Protein AF-A0A176Z6S1-F1 (afdb_monomer_lite)

Sequence (69 aa):
MDEEFCRERLRTVRELAETADPLIKKRLMDLARHYERRIAIGAREREAPGSEPRGSQGQLLVSTSKPRP

Radius of gyration: 25.55 Å; chains: 1; bounding box: 23×28×88 Å

Structure (mmCIF, N/CA/C/O backbone):
data_AF-A0A176Z6S1-F1
#
_entry.id   AF-A0A176Z6S1-F1
#
loop_
_atom_site.group_PDB
_atom_site.id
_atom_site.type_symbol
_atom_site.label_atom_id
_atom_site.label_alt_id
_atom_site.label_comp_id
_atom_site.label_asym_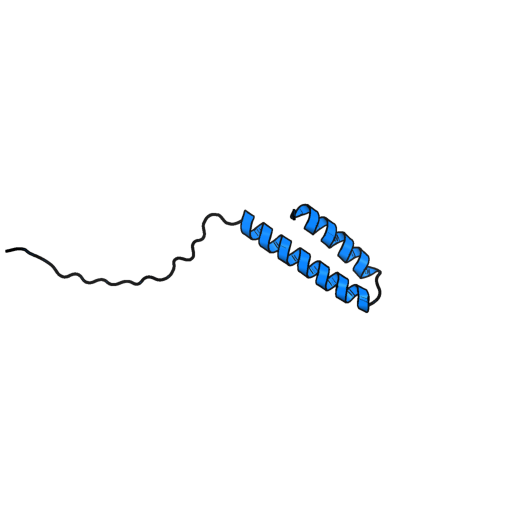id
_atom_site.label_entity_id
_atom_site.label_seq_id
_atom_site.pdbx_PDB_ins_code
_atom_site.Cartn_x
_atom_site.Cartn_y
_atom_site.Cartn_z
_atom_site.occupancy
_atom_site.B_iso_or_equiv
_atom_site.auth_seq_id
_atom_site.auth_comp_id
_atom_site.auth_asym_id
_atom_site.auth_atom_id
_atom_site.pdbx_PDB_model_num
ATOM 1 N N . MET A 1 1 ? 7.833 6.093 -13.029 1.00 61.56 1 MET A N 1
ATOM 2 C CA . MET A 1 1 ? 7.878 5.644 -11.623 1.00 61.56 1 MET A CA 1
ATOM 3 C C . MET A 1 1 ? 8.640 4.355 -11.623 1.00 61.56 1 MET A C 1
ATOM 5 O O . MET A 1 1 ? 8.174 3.400 -12.237 1.00 61.56 1 MET A O 1
ATOM 9 N N . ASP A 1 2 ? 9.803 4.385 -11.000 1.00 79.94 2 ASP A N 1
ATOM 10 C CA . ASP A 1 2 ? 10.743 3.280 -10.958 1.00 79.94 2 ASP A CA 1
ATOM 11 C C . ASP A 1 2 ? 10.146 2.087 -10.213 1.00 79.94 2 ASP A C 1
ATOM 13 O O . ASP A 1 2 ? 9.422 2.231 -9.222 1.00 79.94 2 ASP A O 1
ATOM 17 N N . GLU A 1 3 ? 10.424 0.885 -10.707 1.00 81.06 3 GLU A N 1
ATOM 18 C CA . GLU A 1 3 ? 9.968 -0.352 -10.068 1.00 81.06 3 GLU A CA 1
ATOM 19 C C . GLU A 1 3 ? 10.539 -0.494 -8.655 1.00 81.06 3 GLU A C 1
ATOM 21 O O . GLU A 1 3 ? 9.864 -1.012 -7.767 1.00 81.06 3 GLU A O 1
ATOM 26 N N . GLU A 1 4 ? 11.751 0.018 -8.435 1.00 84.56 4 GLU A N 1
ATOM 27 C CA . GLU A 1 4 ? 12.406 0.050 -7.129 1.00 84.56 4 GLU A CA 1
ATOM 28 C C . GLU A 1 4 ? 11.631 0.929 -6.140 1.00 84.56 4 GLU A C 1
ATOM 30 O O . GLU A 1 4 ? 11.262 0.467 -5.060 1.00 84.56 4 GLU A O 1
ATOM 35 N N . PHE A 1 5 ? 11.232 2.128 -6.576 1.00 85.88 5 PHE A N 1
ATOM 36 C CA . PHE A 1 5 ? 10.349 3.007 -5.811 1.00 85.88 5 PHE A CA 1
ATOM 37 C C . PHE A 1 5 ? 9.000 2.341 -5.504 1.00 85.88 5 PHE A C 1
ATOM 39 O O . PHE A 1 5 ? 8.496 2.422 -4.384 1.00 85.88 5 PHE A O 1
ATOM 46 N N . CYS A 1 6 ? 8.407 1.632 -6.473 1.00 87.12 6 CYS A N 1
ATOM 47 C CA . CYS A 1 6 ? 7.146 0.921 -6.250 1.00 87.12 6 CYS A CA 1
ATOM 48 C C . CYS A 1 6 ? 7.293 -0.222 -5.231 1.00 87.12 6 CYS A C 1
ATOM 50 O O . CYS A 1 6 ? 6.381 -0.433 -4.433 1.00 87.12 6 CYS A O 1
ATOM 52 N N . ARG A 1 7 ? 8.416 -0.953 -5.239 1.00 87.81 7 ARG A N 1
ATOM 53 C CA . ARG A 1 7 ? 8.688 -2.052 -4.296 1.00 87.81 7 ARG A CA 1
ATOM 54 C C . ARG A 1 7 ? 8.916 -1.544 -2.879 1.00 87.81 7 ARG A C 1
ATOM 56 O O . ARG A 1 7 ? 8.337 -2.097 -1.946 1.00 87.81 7 ARG A O 1
ATOM 63 N N . GLU A 1 8 ? 9.708 -0.486 -2.722 1.00 91.75 8 GLU A N 1
ATOM 64 C CA . GLU A 1 8 ? 9.924 0.147 -1.420 1.00 91.75 8 GLU A CA 1
ATOM 65 C C . GLU A 1 8 ? 8.594 0.646 -0.849 1.00 91.75 8 GLU A C 1
ATOM 67 O O . GLU A 1 8 ? 8.211 0.293 0.269 1.00 91.75 8 GLU A O 1
ATOM 72 N N . ARG A 1 9 ? 7.815 1.365 -1.669 1.00 90.62 9 ARG A N 1
ATOM 73 C CA . ARG A 1 9 ? 6.519 1.894 -1.247 1.00 90.62 9 ARG A CA 1
ATOM 74 C C . ARG A 1 9 ? 5.524 0.791 -0.900 1.00 90.62 9 ARG A C 1
ATOM 76 O O . ARG A 1 9 ? 4.795 0.924 0.080 1.00 90.62 9 ARG A O 1
ATOM 83 N N . LEU A 1 10 ? 5.511 -0.303 -1.661 1.00 90.94 10 LEU A N 1
ATOM 84 C CA . LEU A 1 10 ? 4.680 -1.474 -1.385 1.00 90.94 10 LEU A CA 1
ATOM 85 C C . LEU A 1 10 ? 4.990 -2.076 -0.009 1.00 90.94 10 LEU A C 1
ATOM 87 O O . LEU A 1 10 ? 4.062 -2.402 0.733 1.00 90.94 10 LEU A O 1
ATOM 91 N N . ARG A 1 11 ? 6.276 -2.205 0.337 1.00 91.25 11 ARG A N 1
ATOM 92 C CA . ARG A 1 11 ? 6.712 -2.735 1.632 1.00 91.25 11 ARG A CA 1
ATOM 93 C C . ARG A 1 11 ? 6.228 -1.849 2.780 1.00 91.25 11 ARG A C 1
ATOM 95 O O . ARG A 1 11 ? 5.515 -2.339 3.650 1.00 91.25 11 ARG A O 1
ATOM 102 N N . THR A 1 12 ? 6.488 -0.545 2.705 1.00 92.69 12 THR A N 1
ATOM 103 C CA . THR A 1 12 ? 6.046 0.415 3.729 1.00 92.69 12 THR A CA 1
ATOM 104 C C . THR A 1 12 ? 4.525 0.423 3.898 1.00 92.69 12 THR A C 1
ATOM 106 O O . THR A 1 12 ? 4.017 0.463 5.014 1.00 92.69 12 THR A O 1
ATOM 109 N N . VAL A 1 13 ? 3.771 0.368 2.794 1.00 92.50 13 VAL A N 1
ATOM 110 C CA . VAL A 1 13 ? 2.300 0.345 2.831 1.00 92.50 13 VAL A CA 1
ATOM 111 C C . VAL A 1 13 ? 1.773 -0.937 3.482 1.00 92.50 13 VAL A C 1
ATOM 113 O O . VAL A 1 13 ? 0.782 -0.873 4.208 1.00 92.50 13 VAL A O 1
ATOM 116 N N . ARG A 1 14 ? 2.426 -2.087 3.265 1.00 89.81 14 ARG A N 1
ATOM 117 C CA . ARG A 1 14 ? 2.071 -3.345 3.939 1.00 89.81 14 ARG A CA 1
ATOM 118 C C . ARG A 1 14 ? 2.346 -3.280 5.441 1.00 89.81 14 ARG A C 1
ATOM 120 O O . ARG A 1 14 ? 1.448 -3.612 6.204 1.00 89.81 14 ARG A O 1
ATOM 127 N N . GLU A 1 15 ? 3.510 -2.783 5.853 1.00 92.94 15 GLU A N 1
ATOM 128 C CA . GLU A 1 15 ? 3.859 -2.615 7.275 1.00 92.94 15 GLU A CA 1
ATOM 129 C C . GLU A 1 15 ? 2.878 -1.667 7.992 1.00 92.94 15 GLU A C 1
ATOM 131 O O . GLU A 1 15 ? 2.402 -1.946 9.094 1.00 92.94 15 GLU A O 1
ATOM 136 N N . LEU A 1 16 ? 2.474 -0.578 7.328 1.00 92.38 16 LEU A N 1
ATOM 137 C CA . LEU A 1 16 ? 1.427 0.318 7.832 1.00 92.38 16 LEU A CA 1
ATOM 138 C C . LEU A 1 16 ? 0.065 -0.384 7.924 1.00 92.38 16 LEU A C 1
ATOM 140 O O . LEU A 1 16 ? -0.671 -0.183 8.884 1.00 92.38 16 LEU A O 1
ATOM 144 N N . ALA A 1 17 ? -0.284 -1.225 6.949 1.00 92.06 17 ALA A N 1
ATOM 145 C CA . ALA A 1 17 ? -1.561 -1.938 6.934 1.00 92.06 17 ALA A CA 1
ATOM 146 C C . ALA A 1 17 ? -1.686 -2.985 8.053 1.00 92.06 17 ALA A C 1
ATOM 148 O O . ALA A 1 17 ? -2.805 -3.347 8.420 1.00 92.06 17 ALA A O 1
ATOM 149 N N . GLU A 1 18 ? -0.572 -3.489 8.587 1.00 89.44 18 GLU A N 1
ATOM 150 C CA . GLU A 1 18 ? -0.581 -4.434 9.708 1.00 89.44 18 GLU A CA 1
ATOM 151 C C . GLU A 1 18 ? -0.957 -3.771 11.034 1.00 89.44 18 GLU A C 1
ATOM 153 O O . GLU A 1 18 ? -1.636 -4.395 11.847 1.00 89.44 18 GLU A O 1
ATOM 158 N N . THR A 1 19 ? -0.577 -2.506 11.220 1.00 91.00 19 THR A N 1
ATOM 159 C CA . THR A 1 19 ? -0.828 -1.744 12.457 1.00 91.00 19 THR A CA 1
ATOM 160 C C . THR A 1 19 ? -2.030 -0.802 12.369 1.00 91.00 19 THR A C 1
ATOM 162 O O . THR A 1 19 ? -2.498 -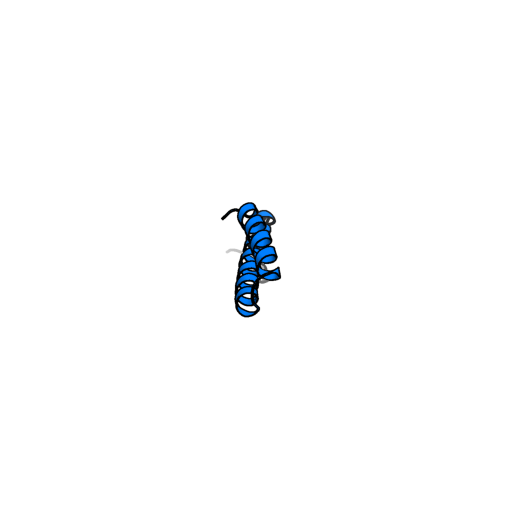0.307 13.392 1.00 91.00 19 THR A O 1
ATOM 165 N N . ALA A 1 20 ? -2.552 -0.561 11.165 1.00 91.75 20 ALA A N 1
ATOM 166 C CA . ALA A 1 20 ? -3.654 0.363 10.934 1.00 91.75 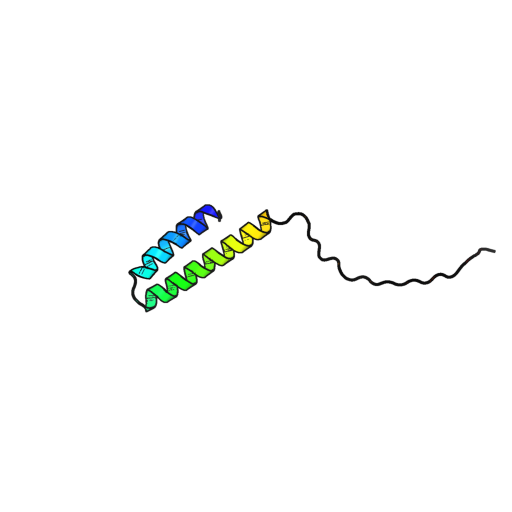20 ALA A CA 1
ATOM 167 C C . ALA A 1 20 ? -5.043 -0.222 11.242 1.00 91.75 20 ALA A C 1
ATOM 169 O O . ALA A 1 20 ? -5.293 -1.425 11.124 1.00 91.75 20 ALA A O 1
ATOM 170 N N . ASP A 1 21 ? -5.989 0.678 11.520 1.00 92.50 21 ASP A N 1
ATOM 171 C CA . ASP A 1 21 ? -7.407 0.363 11.684 1.00 92.50 21 ASP A CA 1
ATOM 172 C C . ASP A 1 21 ? -7.991 -0.405 10.489 1.00 92.50 21 ASP A C 1
ATOM 174 O O . ASP A 1 21 ? -7.584 -0.171 9.348 1.00 92.50 21 ASP A O 1
ATOM 178 N N . PRO A 1 22 ? -9.037 -1.232 10.677 1.00 90.94 22 PRO A N 1
ATOM 179 C CA . PRO A 1 22 ? -9.628 -2.039 9.605 1.00 90.94 22 PRO A CA 1
ATOM 180 C C . PRO A 1 22 ? -10.047 -1.243 8.358 1.00 90.94 22 PRO A C 1
ATOM 182 O O . PRO A 1 22 ? -9.950 -1.742 7.233 1.00 90.94 22 PRO A O 1
ATOM 185 N N . LEU A 1 23 ? -10.505 0.002 8.536 1.00 91.06 23 LEU A N 1
ATOM 186 C CA . LEU A 1 23 ? -10.871 0.895 7.433 1.00 91.06 23 LEU A CA 1
ATOM 187 C C . LEU A 1 23 ? -9.639 1.370 6.650 1.00 91.06 23 LEU A C 1
ATOM 189 O O . LEU A 1 23 ? -9.644 1.374 5.417 1.00 91.06 23 LEU A O 1
ATOM 193 N N . ILE A 1 24 ? -8.586 1.760 7.365 1.00 90.62 24 ILE A N 1
ATOM 194 C CA . ILE A 1 24 ? -7.336 2.252 6.782 1.00 90.62 24 ILE A CA 1
ATOM 195 C C . ILE A 1 24 ? -6.558 1.096 6.154 1.00 90.62 24 ILE A C 1
ATOM 197 O O . ILE A 1 24 ? -6.088 1.224 5.027 1.00 90.62 24 ILE A O 1
ATOM 201 N N . LYS A 1 25 ? -6.537 -0.070 6.801 1.00 92.31 25 LYS A N 1
ATOM 202 C CA . LYS A 1 25 ? -5.980 -1.320 6.283 1.00 92.31 25 LYS A CA 1
ATOM 203 C C . LYS A 1 25 ? -6.550 -1.679 4.917 1.00 92.31 25 LYS A C 1
ATOM 205 O O . LYS A 1 25 ? -5.777 -1.953 4.008 1.00 92.31 25 LYS A O 1
ATOM 210 N N . LYS A 1 26 ? -7.876 -1.612 4.724 1.00 91.75 26 LYS A N 1
ATOM 211 C CA . LYS A 1 26 ? -8.491 -1.851 3.402 1.00 91.75 26 LYS A CA 1
ATOM 212 C C . LYS A 1 26 ? -7.934 -0.902 2.338 1.00 91.75 26 LYS A C 1
ATOM 214 O O . LYS A 1 26 ? -7.488 -1.359 1.291 1.00 91.75 26 LYS A O 1
ATOM 219 N N . ARG A 1 27 ? -7.881 0.399 2.637 1.00 93.81 27 ARG A N 1
ATOM 220 C CA . ARG A 1 27 ? -7.348 1.414 1.712 1.00 93.81 27 ARG A CA 1
ATOM 221 C C . ARG A 1 27 ? -5.863 1.204 1.404 1.00 93.81 27 ARG A C 1
ATOM 223 O O . ARG A 1 27 ? -5.456 1.329 0.253 1.00 93.81 27 ARG A O 1
ATOM 230 N N . LEU A 1 28 ? -5.061 0.857 2.410 1.00 92.44 28 LEU A N 1
ATOM 231 C CA . LEU A 1 28 ? -3.638 0.557 2.246 1.00 92.44 28 LEU A CA 1
ATOM 232 C C . LEU A 1 28 ? -3.421 -0.725 1.432 1.00 92.44 28 LEU A C 1
ATOM 234 O O . LEU A 1 28 ? -2.553 -0.756 0.566 1.00 92.44 28 LEU A O 1
ATOM 238 N N . MET A 1 29 ? -4.238 -1.759 1.630 1.00 90.19 29 MET A N 1
ATOM 239 C CA . MET A 1 29 ? -4.173 -2.985 0.829 1.00 90.19 29 MET A CA 1
ATOM 240 C C . MET A 1 29 ? -4.568 -2.751 -0.635 1.00 90.19 29 MET A C 1
ATOM 242 O O . MET A 1 29 ? -3.932 -3.305 -1.533 1.00 90.19 29 MET A O 1
ATOM 246 N N . ASP A 1 30 ? -5.566 -1.907 -0.905 1.00 93.12 30 ASP A N 1
ATOM 247 C CA . ASP A 1 30 ? -5.901 -1.505 -2.278 1.00 93.12 30 ASP A CA 1
ATOM 248 C C . ASP A 1 30 ? -4.760 -0.717 -2.933 1.00 93.12 30 ASP A C 1
ATOM 250 O O . ASP A 1 30 ? -4.425 -0.945 -4.101 1.00 93.12 30 ASP A O 1
ATOM 254 N N . LEU A 1 31 ? -4.108 0.160 -2.168 1.00 92.19 31 LEU A N 1
ATOM 255 C CA . LEU A 1 31 ? -2.935 0.894 -2.629 1.00 92.19 31 LEU A CA 1
ATOM 256 C C . LEU A 1 31 ? -1.746 -0.047 -2.901 1.00 92.19 31 LEU A C 1
ATOM 258 O O . LEU A 1 31 ? -1.084 0.081 -3.931 1.00 92.19 31 LEU A O 1
ATOM 262 N N . ALA A 1 32 ? -1.517 -1.044 -2.044 1.00 91.25 32 ALA A N 1
ATOM 263 C CA . ALA A 1 32 ? -0.518 -2.090 -2.252 1.00 91.25 32 ALA A CA 1
ATOM 264 C C . ALA A 1 32 ? -0.774 -2.864 -3.558 1.00 91.25 32 ALA A C 1
ATOM 266 O O . ALA A 1 32 ? 0.117 -2.972 -4.400 1.00 91.25 32 ALA A O 1
ATOM 267 N N . ARG A 1 33 ? -2.018 -3.296 -3.797 1.00 91.50 33 ARG A N 1
ATOM 268 C CA . ARG A 1 33 ? -2.420 -3.957 -5.053 1.00 91.50 33 ARG A CA 1
ATOM 269 C C . ARG A 1 33 ? -2.209 -3.082 -6.286 1.00 91.50 33 ARG A C 1
ATOM 271 O O . ARG A 1 33 ? -1.944 -3.585 -7.380 1.00 91.50 33 ARG A O 1
ATOM 278 N N . HIS A 1 34 ? -2.362 -1.767 -6.150 1.00 90.56 34 HIS A N 1
ATOM 279 C CA . HIS A 1 34 ? -2.058 -0.840 -7.234 1.00 90.56 34 HIS A CA 1
ATOM 280 C C . HIS A 1 34 ? -0.559 -0.846 -7.573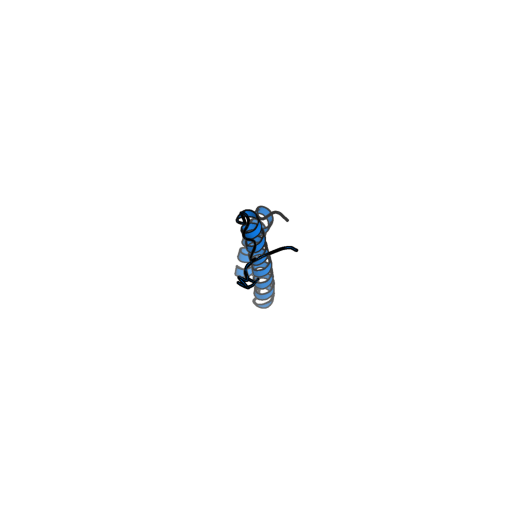 1.00 90.56 34 HIS A C 1
ATOM 282 O O . HIS A 1 34 ? -0.213 -0.981 -8.747 1.00 90.56 34 HIS A O 1
ATOM 288 N N . TYR A 1 35 ? 0.322 -0.782 -6.570 1.00 89.56 35 TYR A N 1
ATOM 289 C CA . TYR A 1 35 ? 1.770 -0.872 -6.784 1.00 89.56 35 TYR A CA 1
ATOM 290 C C . TYR A 1 35 ? 2.203 -2.235 -7.341 1.00 89.56 35 TYR A C 1
ATOM 292 O O . TYR A 1 35 ? 2.997 -2.267 -8.279 1.00 89.56 35 TYR A O 1
ATOM 300 N N . GLU A 1 36 ? 1.635 -3.344 -6.858 1.00 87.56 36 GLU A N 1
ATOM 301 C CA . GLU A 1 36 ? 1.908 -4.694 -7.384 1.00 87.56 36 GLU A CA 1
ATOM 302 C C . GLU A 1 36 ? 1.600 -4.804 -8.881 1.00 87.56 36 GLU A C 1
ATOM 304 O O . GLU A 1 36 ? 2.435 -5.277 -9.653 1.00 87.56 36 GLU A O 1
ATOM 309 N N . ARG A 1 37 ? 0.438 -4.304 -9.325 1.00 88.19 37 ARG A N 1
ATOM 310 C CA . ARG A 1 37 ? 0.081 -4.297 -10.754 1.00 88.19 37 ARG A CA 1
ATOM 311 C C . ARG A 1 37 ? 1.053 -3.478 -11.590 1.00 88.19 37 ARG A C 1
ATOM 313 O O . ARG A 1 37 ? 1.398 -3.890 -12.691 1.00 88.19 37 ARG A O 1
ATOM 320 N N . ARG A 1 38 ? 1.505 -2.333 -11.079 1.00 86.06 38 ARG A N 1
ATOM 321 C CA . ARG A 1 38 ? 2.473 -1.493 -11.790 1.00 86.06 38 ARG A CA 1
ATOM 322 C C . ARG A 1 38 ? 3.834 -2.164 -11.927 1.00 86.06 38 ARG A C 1
ATOM 324 O O . ARG A 1 38 ? 4.404 -2.112 -13.010 1.00 86.06 38 ARG A O 1
ATOM 331 N N . ILE A 1 39 ? 4.315 -2.814 -10.868 1.00 86.81 39 ILE A N 1
ATOM 332 C CA . ILE A 1 39 ? 5.558 -3.597 -10.907 1.00 86.81 39 ILE A CA 1
ATOM 333 C C . ILE A 1 39 ? 5.420 -4.735 -11.923 1.00 86.81 39 ILE A C 1
ATOM 335 O O . ILE A 1 39 ? 6.316 -4.937 -12.731 1.00 86.81 39 ILE A O 1
ATOM 339 N N . ALA A 1 40 ? 4.284 -5.437 -11.936 1.00 86.00 40 ALA A N 1
ATOM 340 C CA . ALA A 1 40 ? 4.038 -6.517 -12.889 1.00 86.00 40 ALA A CA 1
ATOM 341 C C . ALA A 1 40 ? 3.989 -6.034 -14.350 1.00 86.00 40 ALA A C 1
ATOM 343 O O . ALA A 1 40 ? 4.463 -6.734 -15.239 1.00 86.00 40 ALA A O 1
ATOM 344 N N . ILE A 1 41 ? 3.433 -4.847 -14.615 1.00 84.38 41 ILE A N 1
ATOM 345 C CA . ILE A 1 41 ? 3.421 -4.254 -15.961 1.00 84.38 41 ILE A CA 1
ATOM 346 C C . ILE A 1 41 ? 4.840 -3.858 -16.385 1.00 84.38 41 ILE A C 1
ATOM 348 O O . ILE A 1 41 ? 5.267 -4.265 -17.460 1.00 84.38 41 ILE A O 1
ATOM 352 N N . GLY A 1 42 ? 5.594 -3.163 -15.526 1.00 80.06 42 GLY A N 1
ATOM 353 C CA . GLY A 1 42 ? 6.980 -2.776 -15.826 1.00 80.06 42 GLY A CA 1
ATOM 354 C C . GLY A 1 42 ? 7.914 -3.978 -16.019 1.00 80.06 42 GLY A C 1
ATOM 355 O O . GLY A 1 42 ? 8.748 -3.980 -16.922 1.00 80.06 42 GLY A O 1
ATOM 356 N N . ALA A 1 43 ? 7.716 -5.050 -15.245 1.00 75.31 43 ALA A N 1
ATOM 357 C CA . ALA A 1 43 ? 8.438 -6.306 -15.431 1.00 75.31 43 ALA A CA 1
ATOM 358 C C . ALA A 1 43 ? 8.128 -6.944 -16.795 1.00 75.31 43 ALA A C 1
ATOM 360 O O . ALA A 1 43 ? 9.048 -7.338 -17.504 1.00 75.31 43 ALA A O 1
ATOM 361 N N . ARG A 1 44 ? 6.853 -6.972 -17.210 1.00 70.38 44 ARG A N 1
ATOM 362 C CA . ARG A 1 44 ? 6.451 -7.490 -18.531 1.00 70.38 44 ARG A CA 1
ATOM 363 C C . ARG A 1 44 ? 6.999 -6.663 -19.692 1.00 70.38 44 ARG A C 1
ATOM 365 O O . ARG A 1 44 ? 7.279 -7.227 -20.742 1.00 70.38 44 ARG A O 1
ATOM 372 N N . GLU A 1 45 ? 7.144 -5.352 -19.521 1.00 67.94 45 GLU A N 1
ATOM 373 C CA . GLU A 1 45 ? 7.760 -4.474 -20.524 1.00 67.94 45 GLU A CA 1
ATOM 374 C C . GLU A 1 45 ? 9.268 -4.735 -20.658 1.00 67.94 45 GLU A C 1
ATOM 376 O O . GLU A 1 45 ? 9.796 -4.694 -21.767 1.00 67.94 45 GLU A O 1
ATOM 381 N N . ARG A 1 46 ? 9.956 -5.073 -19.557 1.00 63.47 46 ARG A N 1
ATOM 382 C CA . ARG A 1 46 ? 11.365 -5.505 -19.585 1.00 63.47 46 ARG A CA 1
ATOM 383 C C . ARG A 1 46 ? 11.566 -6.929 -20.105 1.00 63.47 46 ARG A C 1
ATOM 385 O O . ARG A 1 46 ? 12.585 -7.198 -20.733 1.00 63.47 46 ARG A O 1
ATOM 392 N N . GLU A 1 47 ? 10.620 -7.830 -19.855 1.00 59.50 47 GLU A N 1
ATOM 393 C CA . GLU A 1 47 ? 10.665 -9.235 -20.286 1.00 59.50 47 GLU A CA 1
ATOM 394 C C . GLU A 1 47 ? 10.116 -9.472 -21.702 1.00 59.50 47 GLU A C 1
ATOM 396 O O . GLU A 1 47 ? 9.960 -10.622 -22.106 1.00 59.50 47 GLU A O 1
ATOM 401 N N . ALA A 1 48 ? 9.827 -8.426 -22.482 1.00 51.44 48 ALA A N 1
ATOM 402 C CA . ALA A 1 48 ? 9.370 -8.570 -23.859 1.00 51.44 48 ALA A CA 1
ATOM 403 C C . ALA A 1 48 ? 10.529 -8.498 -24.877 1.00 51.44 48 ALA A C 1
ATOM 405 O O . ALA A 1 48 ? 10.846 -7.413 -25.366 1.00 51.44 48 ALA A O 1
ATOM 406 N N . PRO A 1 49 ? 11.103 -9.631 -25.330 1.00 56.66 49 PRO A N 1
ATOM 407 C CA . PRO A 1 49 ? 11.610 -9.724 -26.684 1.00 56.66 49 PRO A CA 1
ATOM 408 C C . PRO A 1 49 ? 10.420 -10.044 -27.608 1.00 56.66 49 PRO A C 1
ATOM 410 O O . PRO A 1 49 ? 9.863 -11.138 -27.578 1.00 56.66 49 PRO A O 1
ATOM 413 N N . GLY A 1 50 ? 9.990 -9.064 -28.404 1.00 57.09 50 GLY A N 1
ATOM 414 C CA . GLY A 1 50 ? 9.301 -9.266 -29.689 1.00 57.09 50 GLY A CA 1
ATOM 415 C C . GLY A 1 50 ? 8.266 -10.394 -29.809 1.00 57.09 50 GLY A C 1
ATOM 416 O O . GLY A 1 50 ? 8.392 -11.232 -30.695 1.00 57.09 50 GLY A O 1
ATOM 417 N N . SER A 1 51 ? 7.210 -10.407 -28.995 1.00 55.19 51 SER A N 1
ATOM 418 C CA . SER A 1 51 ? 6.033 -11.241 -29.281 1.00 55.19 51 SER A CA 1
ATOM 419 C C . SER A 1 51 ? 4.939 -10.393 -29.928 1.00 55.19 51 SER A C 1
ATOM 421 O O . SER A 1 51 ? 4.019 -9.926 -29.260 1.00 55.19 51 SER A O 1
ATOM 423 N N . GLU A 1 52 ? 5.054 -10.180 -31.242 1.00 56.56 52 GLU A N 1
ATOM 424 C CA . GLU A 1 52 ? 3.906 -9.832 -32.085 1.00 56.56 52 GLU A CA 1
ATOM 425 C C . GLU A 1 52 ? 2.904 -10.999 -32.053 1.00 56.56 52 GLU A C 1
ATOM 427 O O . GLU A 1 52 ? 3.241 -12.096 -32.504 1.00 56.56 52 GLU A O 1
ATOM 432 N N . PRO A 1 53 ? 1.647 -10.813 -31.618 1.00 52.06 53 PRO A N 1
ATOM 433 C CA . PRO A 1 53 ? 0.603 -11.772 -31.912 1.00 52.06 53 PRO A CA 1
ATOM 434 C C . PRO A 1 53 ? 0.039 -11.432 -33.297 1.00 52.06 53 PRO A C 1
ATOM 436 O O . PRO A 1 53 ? -1.058 -10.894 -33.417 1.00 52.06 53 PRO A O 1
ATOM 439 N N . ARG A 1 54 ? 0.779 -11.736 -34.371 1.00 47.84 54 ARG A N 1
ATOM 440 C CA . ARG A 1 54 ? 0.192 -11.834 -35.722 1.00 47.84 54 ARG A CA 1
ATOM 441 C C . ARG A 1 54 ? -0.177 -13.279 -36.027 1.00 47.84 54 ARG A C 1
ATOM 443 O O . ARG A 1 54 ? 0.320 -13.897 -36.959 1.00 47.84 54 ARG A O 1
ATOM 450 N N . GLY A 1 55 ? -1.100 -13.813 -35.237 1.00 50.19 55 GLY A N 1
ATOM 451 C CA . GLY A 1 55 ? -1.983 -14.865 -35.715 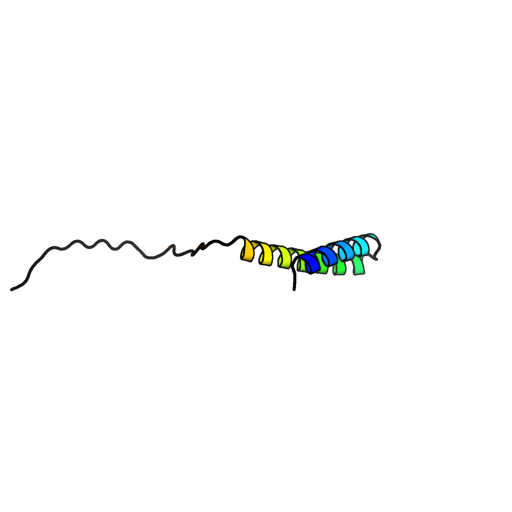1.00 50.19 55 GLY A CA 1
ATOM 452 C C . GLY A 1 55 ? -3.208 -14.199 -36.329 1.00 50.19 55 GLY A C 1
ATOM 453 O O . GLY A 1 55 ? -3.962 -13.584 -35.582 1.00 50.19 55 GLY A O 1
ATOM 454 N N . SER A 1 56 ? -3.373 -14.305 -37.655 1.00 53.75 56 SER A N 1
ATOM 455 C CA . SER A 1 56 ? -4.647 -14.280 -38.421 1.00 53.75 56 SER A CA 1
ATOM 456 C C . SER A 1 56 ? -4.554 -13.513 -39.747 1.00 53.75 56 SER A C 1
ATOM 458 O O . SER A 1 56 ? -5.138 -12.446 -39.879 1.00 53.75 56 SER A O 1
ATOM 460 N N . GLN A 1 57 ? -3.884 -14.083 -40.749 1.00 53.50 57 GLN A N 1
ATOM 461 C CA . GLN A 1 57 ? -4.366 -14.126 -42.142 1.00 53.50 57 GLN A CA 1
ATOM 462 C C . GLN A 1 57 ? -3.811 -15.442 -42.707 1.00 53.50 57 GLN A C 1
ATOM 464 O O . GLN A 1 57 ? -2.613 -15.597 -42.888 1.00 53.50 57 GLN A O 1
ATOM 469 N N . GLY A 1 58 ? -4.587 -16.522 -42.713 1.00 51.84 58 GLY A N 1
ATOM 470 C CA . GLY A 1 58 ? -5.620 -16.703 -43.722 1.00 51.84 58 GLY A CA 1
ATOM 471 C C . GLY A 1 58 ? -4.962 -17.326 -44.948 1.00 51.84 58 GLY A C 1
ATOM 472 O O . GLY A 1 58 ? -4.560 -16.617 -45.863 1.00 51.84 58 GLY A O 1
ATOM 473 N N . GLN A 1 59 ? -4.815 -18.655 -44.926 1.00 55.69 59 GLN A N 1
ATOM 474 C CA . GLN A 1 59 ? -4.561 -19.438 -46.130 1.00 55.69 59 GLN A CA 1
ATOM 475 C C . GLN A 1 59 ? -5.568 -19.012 -47.200 1.00 55.69 59 GLN A C 1
ATOM 477 O O . GLN A 1 59 ? -6.772 -19.143 -46.992 1.00 55.69 59 GLN A O 1
ATOM 482 N N . LEU A 1 60 ? -5.088 -18.575 -48.359 1.00 55.22 60 LEU A N 1
ATOM 483 C CA . LEU A 1 60 ? -5.826 -18.815 -49.587 1.00 55.22 60 LEU A CA 1
ATOM 484 C C . LEU A 1 60 ? -4.849 -19.295 -50.647 1.00 55.22 60 LEU A C 1
ATOM 486 O O . LEU A 1 60 ? -4.158 -18.534 -51.319 1.00 55.22 60 LEU A O 1
ATOM 490 N N . LEU A 1 61 ? -4.782 -20.618 -50.727 1.00 53.97 61 LEU A N 1
ATOM 491 C CA . LEU A 1 61 ? -4.210 -21.330 -51.846 1.00 53.97 61 LEU A CA 1
ATOM 492 C C . LEU A 1 61 ? -5.211 -21.176 -52.992 1.00 53.97 61 LEU A C 1
ATOM 494 O O . LEU A 1 61 ? -6.309 -21.717 -52.905 1.00 53.97 61 LEU A O 1
ATOM 498 N N . VAL A 1 62 ? -4.846 -20.473 -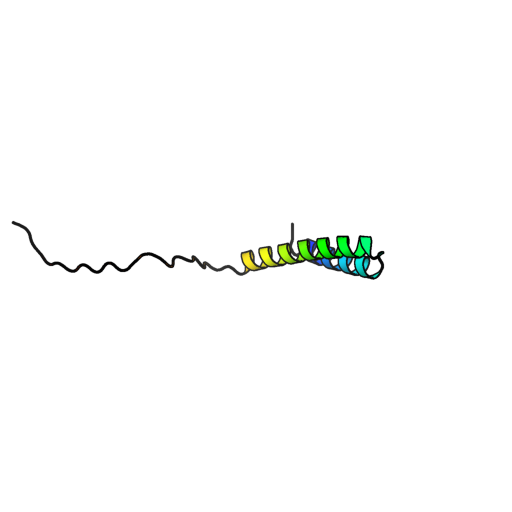54.061 1.00 55.75 62 VAL A N 1
ATOM 499 C CA . VAL A 1 62 ? -5.397 -20.772 -55.388 1.00 55.75 62 VAL A CA 1
ATOM 500 C C . VAL A 1 62 ? -4.257 -20.833 -56.393 1.00 55.75 62 VAL A C 1
ATOM 502 O O . VAL A 1 62 ? -3.785 -19.848 -56.951 1.00 55.75 62 VAL A O 1
ATOM 505 N N . SER A 1 63 ? -3.796 -22.060 -56.592 1.00 50.19 63 SER A N 1
ATOM 506 C CA . SER A 1 63 ? -3.126 -22.482 -57.808 1.00 50.19 63 SER A CA 1
ATOM 507 C C . SER A 1 63 ? -4.109 -22.351 -58.969 1.00 50.19 63 SER A C 1
ATOM 509 O O . SER A 1 63 ? -5.071 -23.107 -59.008 1.00 50.19 63 SER A O 1
ATOM 511 N N . THR A 1 64 ? -3.845 -21.486 -59.949 1.00 61.06 64 THR A N 1
ATOM 512 C CA . THR A 1 64 ? -4.232 -21.764 -61.343 1.00 61.06 64 THR A CA 1
ATOM 513 C C . THR A 1 64 ? -3.190 -21.208 -62.306 1.00 61.06 64 THR A C 1
ATOM 515 O O . THR A 1 64 ? -2.895 -20.016 -62.346 1.00 61.06 64 THR A O 1
ATOM 518 N N . SER A 1 65 ? -2.626 -22.137 -63.063 1.00 48.28 65 SER A N 1
ATOM 519 C CA . SER A 1 65 ? -1.600 -22.010 -64.088 1.00 48.28 65 SER A CA 1
ATOM 520 C C . SER A 1 65 ? -2.038 -21.190 -65.321 1.00 48.28 65 SER A C 1
ATOM 522 O O . SER A 1 65 ? -3.049 -21.540 -65.906 1.00 48.28 65 SER A O 1
ATOM 524 N N . LYS A 1 66 ? -1.196 -20.214 -65.739 1.00 62.56 66 LYS A N 1
ATOM 525 C CA . LYS A 1 66 ? -0.595 -19.985 -67.099 1.00 62.56 66 LYS A CA 1
ATOM 526 C C . LYS A 1 66 ? -1.530 -19.747 -68.336 1.00 62.56 66 LYS A C 1
ATOM 528 O O . LYS A 1 66 ? -2.631 -20.270 -68.341 1.00 62.56 66 LYS A O 1
ATOM 533 N N . PRO A 1 67 ? -1.070 -19.200 -69.498 1.00 56.66 67 PRO A N 1
ATOM 534 C CA . PRO A 1 67 ? -0.207 -18.044 -69.842 1.00 56.66 67 PRO A CA 1
ATOM 535 C C . PRO A 1 67 ? -0.828 -17.037 -70.870 1.00 56.66 67 PRO A C 1
ATOM 537 O O . PRO A 1 67 ? -1.956 -17.185 -71.320 1.00 56.66 67 PRO A O 1
ATOM 540 N N . ARG A 1 68 ? 0.004 -16.043 -71.241 1.00 42.84 68 ARG A N 1
ATOM 541 C CA . ARG A 1 68 ? -0.030 -15.041 -72.339 1.00 42.84 68 ARG A CA 1
ATOM 542 C C . ARG A 1 68 ? -0.664 -15.443 -73.693 1.00 42.84 68 ARG A C 1
ATOM 544 O O . ARG A 1 68 ? -0.472 -16.585 -74.107 1.00 42.84 68 ARG A O 1
ATOM 551 N N . PRO A 1 69 ? -1.197 -14.461 -74.451 1.00 65.69 69 PRO A N 1
ATOM 552 C CA . PRO A 1 69 ? -1.097 -14.392 -75.911 1.00 65.69 69 PRO A CA 1
ATOM 553 C C . PRO A 1 69 ? 0.192 -13.698 -76.396 1.00 65.69 69 PRO A C 1
ATOM 555 O O . PRO A 1 69 ? 0.736 -12.836 -75.662 1.00 65.69 69 PRO A O 1
#

Foldseek 3Di:
DDLVVLVVLLVVLCVCLVVDDPVSVVVSVVVSVVSVVVNVVVVVVVVDDDDDPPDDDDDDDDDDDDDDD

Secondary structure (DSSP, 8-state):
--HHHHHHHHHHHHHHHHHS-HHHHHHHHHHHHHHHHHHHHHHHHHT-S--------------------

pLDDT: mean 76.24, std 16.86, range [42.84, 93.81]

Organism: NCBI:txid1497615